Protein AF-A0A511N1L7-F1 (afdb_monomer_lite)

Foldseek 3Di:
DDDDPVNVVVVLCPDCPHCNNQQPVDPLNVVLVVQLVVLVVQCVVCVVVVNADPDCVVGSNVSNVCSVVVPCSVCVVPVVVCVPDPVNPPPDD

Radius of gyration: 18.37 Å; chains: 1; bounding box: 29×36×58 Å

Sequence (93 aa):
MKVSFVDLLSRHRTDDHSVCHTWFLTEDRLKSFRTVRRGVQQVVEDIENGVFPNDFKGSSLEVVMTAITEQKQVFQGAAHAFYWKPKLRIPDI

pLDDT: mean 82.57, std 14.71, range [46.84, 98.44]

Structure (mmCIF, N/CA/C/O backbone):
data_AF-A0A511N1L7-F1
#
_entry.id   AF-A0A511N1L7-F1
#
loop_
_atom_site.group_PDB
_atom_site.id
_atom_site.type_symbol
_atom_site.label_atom_id
_atom_site.label_alt_id
_atom_site.label_comp_id
_atom_site.label_asym_id
_atom_site.label_entity_id
_atom_site.label_seq_id
_atom_site.pdbx_PDB_ins_code
_atom_site.Cartn_x
_atom_site.Cartn_y
_atom_site.Cartn_z
_atom_site.occupancy
_atom_site.B_iso_or_equiv
_atom_site.auth_seq_id
_atom_site.auth_comp_id
_atom_site.auth_asym_id
_atom_site.auth_atom_id
_atom_site.pdbx_PDB_model_num
ATOM 1 N N . MET A 1 1 ? 5.014 -8.410 -40.983 1.00 55.16 1 MET A N 1
ATOM 2 C CA . MET A 1 1 ? 4.901 -9.402 -39.891 1.00 55.16 1 MET A CA 1
ATOM 3 C C . MET A 1 1 ? 3.893 -8.870 -38.877 1.00 55.16 1 MET A C 1
ATOM 5 O O . MET A 1 1 ? 4.122 -7.783 -38.362 1.00 55.16 1 MET A O 1
ATOM 9 N N . LYS A 1 2 ? 2.746 -9.534 -38.662 1.00 69.38 2 LYS A N 1
ATOM 10 C CA . LYS A 1 2 ? 1.792 -9.124 -37.613 1.00 69.38 2 LYS A CA 1
ATOM 11 C C . LYS A 1 2 ? 2.375 -9.547 -36.267 1.00 69.38 2 LYS A C 1
ATOM 13 O O . LYS A 1 2 ? 2.557 -10.736 -36.044 1.00 69.38 2 LYS A O 1
ATOM 18 N N . VAL A 1 3 ? 2.712 -8.582 -35.419 1.00 78.19 3 VAL A N 1
ATOM 19 C CA . VAL A 1 3 ? 3.164 -8.864 -34.052 1.00 78.19 3 VAL A CA 1
ATOM 20 C C . VAL A 1 3 ? 1.931 -9.205 -33.219 1.00 78.19 3 VAL A C 1
ATOM 22 O O . VAL A 1 3 ? 0.950 -8.460 -33.250 1.00 78.19 3 VAL A O 1
ATOM 25 N N . SER A 1 4 ? 1.959 -10.338 -32.516 1.00 92.31 4 SER A N 1
ATOM 26 C CA . SER A 1 4 ? 0.888 -10.701 -31.589 1.00 92.31 4 SER A CA 1
ATOM 27 C C . SER A 1 4 ? 0.883 -9.744 -30.397 1.00 92.31 4 SER A C 1
ATOM 29 O O . SER A 1 4 ? 1.930 -9.284 -29.942 1.00 92.31 4 SER A O 1
ATOM 31 N N . PHE A 1 5 ? -0.295 -9.476 -29.839 1.00 90.44 5 PHE A N 1
ATOM 32 C CA . PHE A 1 5 ? -0.419 -8.705 -28.602 1.00 90.44 5 PHE A CA 1
ATOM 33 C C . PHE A 1 5 ? 0.370 -9.338 -27.441 1.00 90.44 5 PHE A C 1
ATOM 35 O O . PHE A 1 5 ? 0.988 -8.631 -26.649 1.00 90.44 5 PHE A O 1
ATOM 42 N N . VAL A 1 6 ? 0.419 -10.673 -27.386 1.00 93.50 6 VAL A N 1
ATOM 43 C CA . VAL A 1 6 ? 1.182 -11.417 -26.370 1.00 93.50 6 VAL A CA 1
ATOM 44 C C . VAL A 1 6 ? 2.688 -11.172 -26.512 1.00 93.50 6 VAL A C 1
ATOM 46 O O . VAL A 1 6 ? 3.387 -11.017 -25.509 1.00 93.50 6 VAL A O 1
ATOM 49 N N . ASP A 1 7 ? 3.181 -11.058 -27.747 1.00 92.38 7 ASP A N 1
ATOM 50 C CA . ASP A 1 7 ? 4.592 -10.767 -28.014 1.00 92.38 7 ASP A CA 1
ATOM 51 C C . ASP A 1 7 ? 4.940 -9.334 -27.599 1.00 92.38 7 ASP A C 1
ATOM 53 O O . ASP A 1 7 ? 6.005 -9.093 -27.031 1.00 92.38 7 ASP A O 1
ATOM 57 N N . LEU A 1 8 ? 4.034 -8.379 -27.843 1.00 90.69 8 LEU A N 1
ATOM 58 C CA . LEU A 1 8 ? 4.195 -6.990 -27.399 1.00 90.69 8 LEU A CA 1
ATOM 59 C C . LEU A 1 8 ? 4.225 -6.886 -25.874 1.00 90.69 8 LEU A C 1
ATOM 61 O O . LEU A 1 8 ? 5.100 -6.214 -25.333 1.00 90.69 8 LEU A O 1
ATOM 65 N N . LEU A 1 9 ? 3.316 -7.577 -25.183 1.00 89.56 9 LEU A N 1
ATOM 66 C CA . LEU A 1 9 ? 3.298 -7.630 -23.721 1.00 89.56 9 LEU A CA 1
ATOM 67 C C . LEU A 1 9 ? 4.578 -8.239 -23.157 1.00 89.56 9 LEU A C 1
ATOM 69 O O . LEU A 1 9 ? 5.157 -7.690 -22.223 1.00 89.56 9 LEU A O 1
ATOM 73 N N . SER A 1 10 ? 5.026 -9.353 -23.736 1.00 89.44 10 SER A N 1
ATOM 74 C CA . SER A 1 10 ? 6.251 -10.028 -23.306 1.00 89.44 10 SER A CA 1
ATOM 75 C C . SER A 1 10 ? 7.453 -9.098 -23.443 1.00 89.44 10 SER A C 1
ATOM 77 O O . SER A 1 10 ? 8.165 -8.889 -22.466 1.00 89.44 10 SER A O 1
ATOM 79 N N . ARG A 1 11 ? 7.609 -8.451 -24.606 1.00 89.81 11 ARG A N 1
ATOM 80 C CA . ARG A 1 11 ? 8.681 -7.471 -24.849 1.00 89.81 11 ARG A CA 1
ATOM 81 C C . ARG A 1 11 ? 8.612 -6.288 -23.891 1.00 89.81 11 ARG A C 1
ATOM 83 O O . ARG A 1 11 ? 9.634 -5.899 -23.342 1.00 89.81 11 ARG A O 1
ATOM 90 N N . HIS A 1 12 ? 7.417 -5.739 -23.674 1.00 87.31 12 HIS A N 1
ATOM 91 C CA . HIS A 1 12 ? 7.226 -4.618 -22.759 1.00 87.31 12 HIS A CA 1
ATOM 92 C C . HIS A 1 12 ? 7.576 -4.990 -21.315 1.00 87.31 12 HIS A C 1
ATOM 94 O O . HIS A 1 12 ? 8.084 -4.157 -20.582 1.00 87.31 12 HIS A O 1
ATOM 100 N N . ARG A 1 13 ? 7.329 -6.236 -20.902 1.00 86.69 13 ARG A N 1
ATOM 101 C CA . ARG A 1 13 ? 7.619 -6.705 -19.544 1.00 86.69 13 ARG A CA 1
ATOM 102 C C . ARG A 1 13 ? 9.101 -7.018 -19.314 1.00 86.69 13 ARG A C 1
ATOM 104 O O . ARG A 1 13 ? 9.566 -6.877 -18.189 1.00 86.69 13 ARG A O 1
ATOM 111 N N . THR A 1 14 ? 9.814 -7.471 -20.346 1.00 88.56 14 THR A N 1
ATOM 112 C CA . THR A 1 14 ? 11.248 -7.813 -20.273 1.00 88.56 14 THR A CA 1
ATOM 113 C C . THR A 1 14 ? 12.179 -6.625 -20.491 1.00 88.56 14 THR A C 1
ATOM 115 O O . THR A 1 14 ? 13.372 -6.748 -20.259 1.00 88.56 14 THR A O 1
ATOM 118 N N . ASP A 1 15 ? 11.664 -5.508 -20.999 1.00 88.56 15 ASP A N 1
ATOM 119 C CA . ASP A 1 15 ? 12.439 -4.284 -21.182 1.00 88.56 15 ASP A CA 1
ATOM 120 C C . ASP A 1 15 ? 12.607 -3.558 -19.838 1.00 88.56 15 ASP A C 1
ATOM 122 O O . ASP A 1 15 ? 11.635 -3.055 -19.268 1.00 88.56 15 ASP A O 1
ATOM 126 N N . ASP A 1 16 ? 13.843 -3.488 -19.345 1.00 83.94 16 ASP A N 1
ATOM 127 C CA . ASP A 1 16 ? 14.193 -2.875 -18.057 1.00 83.94 16 ASP A CA 1
ATOM 128 C C . ASP A 1 16 ? 13.967 -1.355 -18.028 1.00 83.94 16 ASP A C 1
ATOM 130 O O . ASP A 1 16 ? 13.774 -0.769 -16.960 1.00 83.94 16 ASP A O 1
ATOM 134 N N . HIS A 1 17 ? 13.926 -0.706 -19.194 1.00 83.94 17 HIS A N 1
ATOM 135 C CA . HIS A 1 17 ? 13.617 0.721 -19.315 1.00 83.94 17 HIS A CA 1
ATOM 136 C C . HIS A 1 17 ? 12.125 0.992 -19.515 1.00 83.94 17 HIS A C 1
ATOM 138 O O . HIS A 1 17 ? 11.697 2.150 -19.536 1.00 83.94 17 HIS A O 1
ATOM 144 N N . SER A 1 18 ? 11.314 -0.057 -19.650 1.00 85.25 18 SER A N 1
ATOM 145 C CA . SER A 1 18 ? 9.878 0.092 -19.818 1.00 85.25 18 SER A CA 1
ATOM 146 C C . SER A 1 18 ? 9.221 0.700 -18.581 1.00 85.25 18 SER A C 1
ATOM 148 O O . SER A 1 18 ? 9.651 0.526 -17.436 1.00 85.25 18 SER A O 1
ATOM 150 N N . VAL A 1 19 ? 8.079 1.347 -18.808 1.00 79.44 19 VAL A N 1
ATOM 151 C CA . VAL A 1 19 ? 7.178 1.769 -17.729 1.00 79.44 19 VAL A CA 1
ATOM 152 C C . VAL A 1 19 ? 6.729 0.559 -16.898 1.00 79.44 19 VAL A C 1
ATOM 154 O O . VAL A 1 19 ? 6.601 0.669 -15.686 1.00 79.44 19 VAL A O 1
ATOM 157 N N . CYS A 1 20 ? 6.544 -0.623 -17.500 1.00 81.06 20 CYS A N 1
ATOM 158 C CA . CYS A 1 20 ? 6.192 -1.831 -16.752 1.00 81.06 20 CYS A CA 1
ATOM 159 C C . CYS A 1 20 ? 7.265 -2.201 -15.721 1.00 81.06 20 CYS A C 1
ATOM 161 O O . CYS A 1 20 ? 6.934 -2.399 -14.552 1.00 81.06 20 CYS A O 1
ATOM 163 N N . HIS A 1 21 ? 8.536 -2.239 -16.119 1.00 81.81 21 HIS A N 1
ATOM 164 C CA . HIS A 1 21 ? 9.625 -2.599 -15.218 1.00 81.81 21 HIS A CA 1
ATOM 165 C C . HIS A 1 21 ? 9.863 -1.512 -14.167 1.00 81.81 21 HIS A C 1
ATOM 167 O O . HIS A 1 21 ? 9.769 -1.772 -12.966 1.00 81.81 21 HIS A O 1
ATOM 173 N N . THR A 1 22 ? 10.093 -0.280 -14.622 1.00 77.19 22 THR A N 1
ATOM 174 C CA . THR A 1 22 ? 10.427 0.861 -13.756 1.00 77.19 22 THR A CA 1
ATOM 175 C C . THR A 1 22 ? 9.300 1.216 -12.792 1.00 77.19 22 THR A C 1
ATOM 177 O O . THR A 1 22 ? 9.572 1.632 -11.666 1.00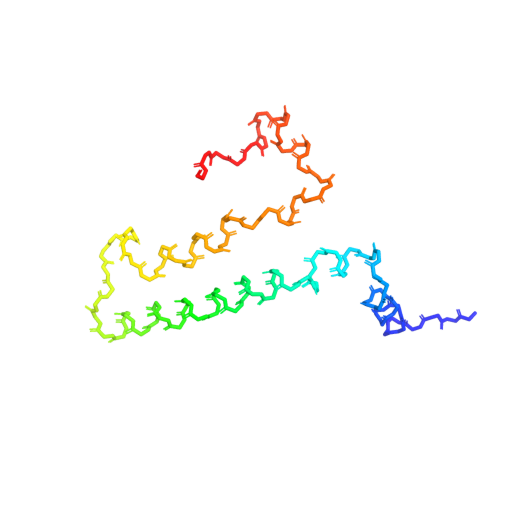 77.19 22 THR A O 1
ATOM 180 N N . TRP A 1 23 ? 8.034 1.026 -13.187 1.00 76.25 23 TRP A N 1
ATOM 181 C CA . TRP A 1 23 ? 6.911 1.310 -12.302 1.00 76.25 23 TRP A CA 1
ATOM 182 C C . TRP A 1 23 ? 6.494 0.081 -11.510 1.00 76.25 23 TRP A C 1
ATOM 184 O O . TRP A 1 23 ? 6.290 0.228 -10.314 1.00 76.25 23 TRP A O 1
ATOM 194 N N . PHE A 1 24 ? 6.279 -1.094 -12.111 1.00 75.44 24 PHE A N 1
ATOM 195 C CA . PHE A 1 24 ? 5.588 -2.219 -11.449 1.00 75.44 24 PHE A CA 1
ATOM 196 C C . PHE A 1 24 ? 6.497 -3.318 -10.904 1.00 75.44 24 PHE A C 1
ATOM 198 O O . PHE A 1 24 ? 6.126 -3.941 -9.909 1.00 75.44 24 PHE A O 1
ATOM 205 N N . LEU A 1 25 ? 7.641 -3.578 -11.537 1.00 79.19 25 LEU A N 1
ATOM 206 C CA . LEU A 1 25 ? 8.471 -4.750 -11.225 1.00 79.19 25 LEU A CA 1
ATOM 207 C C . LEU A 1 25 ? 9.652 -4.438 -10.301 1.00 79.19 25 LEU A C 1
ATOM 209 O O . LEU A 1 25 ? 10.504 -5.293 -10.088 1.00 79.19 25 LEU A O 1
ATOM 213 N N . THR A 1 26 ? 9.687 -3.245 -9.709 1.00 82.31 26 THR A N 1
ATOM 214 C CA . THR A 1 26 ? 10.703 -2.895 -8.717 1.00 82.31 26 THR A CA 1
ATOM 215 C C . THR A 1 26 ? 10.465 -3.633 -7.398 1.00 82.31 26 THR A C 1
ATOM 217 O O . THR A 1 26 ? 9.328 -3.794 -6.939 1.00 82.31 26 THR A O 1
ATOM 220 N N . GLU A 1 27 ? 11.552 -4.055 -6.750 1.00 84.00 27 GLU A N 1
ATOM 221 C CA . GLU A 1 27 ? 11.500 -4.775 -5.471 1.00 84.00 27 GLU A CA 1
ATOM 222 C C . GLU A 1 27 ? 10.732 -4.008 -4.390 1.00 84.00 27 GLU A C 1
ATOM 224 O O . GLU A 1 27 ? 9.947 -4.595 -3.643 1.00 84.00 27 GLU A O 1
ATOM 229 N N . ASP A 1 28 ? 10.905 -2.689 -4.331 1.00 82.62 28 ASP A N 1
ATOM 230 C CA . ASP A 1 28 ? 10.225 -1.855 -3.343 1.00 82.62 28 ASP A CA 1
ATOM 231 C C . ASP A 1 28 ? 8.714 -1.832 -3.566 1.00 82.62 28 ASP A C 1
ATOM 233 O O . ASP A 1 28 ? 7.958 -1.974 -2.605 1.00 82.62 2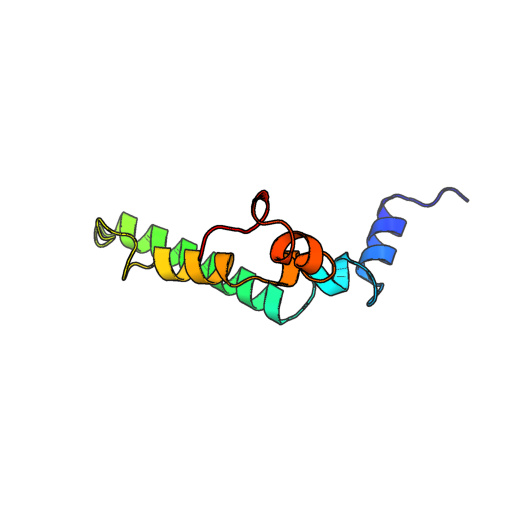8 ASP A O 1
ATOM 237 N N . ARG A 1 29 ? 8.244 -1.781 -4.819 1.00 83.88 29 ARG A N 1
ATOM 238 C CA . ARG A 1 29 ? 6.803 -1.822 -5.089 1.00 83.88 29 ARG A CA 1
ATOM 239 C C . ARG A 1 29 ? 6.209 -3.198 -4.805 1.00 83.88 29 ARG A C 1
ATOM 241 O O . ARG A 1 29 ? 5.117 -3.291 -4.244 1.00 83.88 29 ARG A O 1
ATOM 248 N N . LEU A 1 30 ? 6.938 -4.273 -5.107 1.00 86.88 30 LEU A N 1
ATOM 249 C CA . LEU A 1 30 ? 6.529 -5.630 -4.733 1.00 86.88 30 LEU A CA 1
ATOM 250 C C . LEU A 1 30 ? 6.468 -5.819 -3.210 1.00 86.88 30 LEU A C 1
ATOM 252 O O . LEU A 1 30 ? 5.619 -6.571 -2.720 1.00 86.88 30 LEU A O 1
ATOM 256 N N . LYS A 1 31 ? 7.348 -5.165 -2.443 1.00 88.56 31 LYS A N 1
ATOM 257 C CA . LYS A 1 31 ? 7.248 -5.118 -0.975 1.00 88.56 31 LYS A CA 1
ATOM 258 C C . LYS A 1 31 ? 6.020 -4.324 -0.537 1.00 88.56 31 LYS A C 1
ATOM 260 O O . LYS A 1 31 ? 5.254 -4.850 0.264 1.00 88.56 31 LYS A O 1
ATOM 265 N N . SER A 1 32 ? 5.767 -3.146 -1.108 1.00 87.44 32 SER A N 1
ATOM 266 C CA . SER A 1 32 ? 4.575 -2.349 -0.786 1.00 87.44 32 SER A CA 1
ATOM 267 C C . SER A 1 32 ? 3.278 -3.121 -1.050 1.00 87.44 32 SER A C 1
ATOM 269 O O . SER A 1 32 ? 2.412 -3.164 -0.181 1.00 87.44 32 SER A O 1
ATOM 271 N N . PHE A 1 33 ? 3.162 -3.831 -2.179 1.00 89.44 33 PHE A N 1
ATOM 272 C CA . PHE A 1 33 ? 2.004 -4.697 -2.445 1.00 89.44 33 PHE A CA 1
ATOM 273 C C . PHE A 1 33 ? 1.860 -5.827 -1.418 1.00 89.44 33 PHE A C 1
ATOM 275 O O . PHE A 1 33 ? 0.745 -6.142 -0.997 1.00 89.44 33 PHE A O 1
ATOM 282 N N . ARG A 1 34 ? 2.973 -6.434 -0.984 1.00 92.44 34 ARG A N 1
ATOM 283 C CA . ARG A 1 34 ? 2.955 -7.444 0.086 1.00 92.44 34 ARG A CA 1
ATOM 284 C C . ARG A 1 34 ? 2.489 -6.853 1.416 1.00 92.44 34 ARG A C 1
ATOM 286 O O . ARG A 1 34 ? 1.708 -7.513 2.100 1.00 92.44 34 ARG A O 1
ATOM 293 N N . THR A 1 35 ? 2.931 -5.643 1.757 1.00 93.31 35 THR A N 1
ATOM 294 C CA . THR A 1 35 ? 2.498 -4.915 2.958 1.00 93.31 35 THR A CA 1
ATOM 295 C C . THR A 1 35 ? 1.006 -4.620 2.909 1.00 93.31 35 THR A C 1
ATOM 297 O O . THR 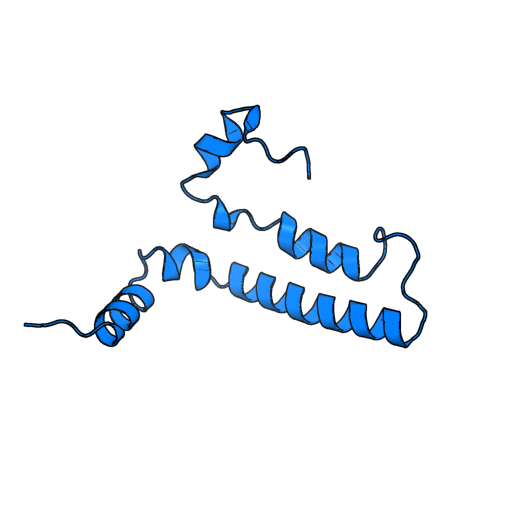A 1 35 ? 0.302 -4.989 3.842 1.00 93.31 35 THR A O 1
ATOM 300 N N . VAL A 1 36 ? 0.500 -4.068 1.801 1.00 94.81 36 VAL A N 1
ATOM 301 C CA . VAL A 1 36 ? -0.937 -3.793 1.620 1.00 94.81 36 VAL A CA 1
ATOM 302 C C . VAL A 1 36 ? -1.756 -5.072 1.760 1.00 94.81 36 VAL A C 1
ATOM 304 O O . VAL A 1 36 ? -2.709 -5.106 2.531 1.00 94.81 36 VAL A O 1
ATOM 307 N N . ARG A 1 37 ? -1.357 -6.158 1.083 1.00 96.50 37 ARG A N 1
ATOM 308 C CA . ARG A 1 37 ? -2.071 -7.439 1.172 1.00 96.50 37 ARG A CA 1
ATOM 309 C C . ARG A 1 37 ? -2.152 -7.952 2.611 1.00 96.50 37 ARG A C 1
ATOM 311 O O . ARG A 1 37 ? -3.225 -8.355 3.039 1.00 96.50 37 ARG A O 1
ATOM 318 N N . ARG A 1 38 ? -1.031 -7.952 3.339 1.00 96.88 38 ARG A N 1
ATOM 319 C CA . ARG A 1 38 ? -0.990 -8.411 4.738 1.00 96.88 38 ARG A CA 1
ATOM 320 C C . ARG A 1 38 ? -1.779 -7.492 5.667 1.00 96.88 38 ARG A C 1
ATOM 322 O O . ARG A 1 38 ? -2.509 -7.986 6.511 1.00 96.88 38 ARG A O 1
ATOM 329 N N . GLY A 1 39 ? -1.669 -6.179 5.487 1.00 96.88 39 GLY A N 1
ATOM 330 C CA . GLY A 1 39 ? -2.414 -5.214 6.290 1.00 96.88 39 GLY A CA 1
ATOM 331 C C . GLY A 1 39 ? -3.925 -5.358 6.102 1.00 96.88 39 GLY A C 1
ATOM 332 O O . GLY A 1 39 ? -4.652 -5.364 7.083 1.00 96.88 39 GLY A O 1
ATOM 333 N N . VAL A 1 40 ? -4.401 -5.581 4.871 1.00 97.88 40 VAL A N 1
ATOM 334 C CA . VAL A 1 40 ? -5.829 -5.844 4.615 1.00 97.88 40 VAL A CA 1
ATOM 335 C C . VAL A 1 40 ? -6.295 -7.129 5.300 1.00 97.88 40 VAL A C 1
ATOM 337 O O . VAL A 1 40 ? -7.388 -7.150 5.852 1.00 97.88 40 VAL A O 1
ATOM 340 N N . GLN A 1 41 ? -5.474 -8.185 5.307 1.00 98.31 41 GLN A N 1
ATOM 341 C CA . GLN A 1 41 ? -5.794 -9.410 6.050 1.00 98.31 41 GLN A CA 1
ATOM 342 C C . GLN A 1 41 ? -5.948 -9.132 7.552 1.00 98.31 41 GLN A C 1
ATOM 344 O O . GLN A 1 41 ? -6.911 -9.606 8.144 1.00 98.31 41 GLN A O 1
ATOM 349 N N . GLN A 1 42 ? -5.067 -8.310 8.134 1.00 98.06 42 GLN A N 1
ATOM 350 C CA . GLN A 1 42 ? -5.172 -7.911 9.540 1.00 98.06 42 GLN A CA 1
ATOM 351 C C . GLN A 1 42 ? -6.430 -7.082 9.818 1.00 98.06 42 GLN A C 1
ATOM 353 O O . GLN A 1 42 ? -7.107 -7.318 10.806 1.00 98.06 42 GLN A O 1
ATOM 358 N N . VAL A 1 43 ? -6.780 -6.142 8.933 1.00 98.19 43 VAL A N 1
ATOM 359 C CA . VAL A 1 43 ? -8.014 -5.348 9.067 1.00 98.19 43 VAL A CA 1
ATOM 360 C C . VAL A 1 43 ? -9.243 -6.251 9.111 1.00 98.19 43 VAL A C 1
ATOM 362 O O . VAL A 1 43 ? -10.122 -6.049 9.943 1.00 98.19 43 VAL A O 1
ATOM 365 N N . VAL A 1 44 ? -9.306 -7.253 8.229 1.00 98.31 44 VAL A N 1
ATOM 366 C CA . VAL A 1 44 ? -10.409 -8.223 8.223 1.00 98.31 44 VAL A CA 1
ATOM 367 C C . VAL A 1 44 ? -10.453 -8.999 9.540 1.00 98.31 44 VAL A C 1
ATOM 369 O O . VAL A 1 44 ? -11.514 -9.070 10.150 1.00 98.31 44 VAL A O 1
ATOM 372 N N . GLU A 1 45 ? -9.313 -9.502 10.016 1.00 98.44 45 GLU A N 1
ATOM 373 C CA . GLU A 1 45 ? -9.222 -10.224 11.291 1.00 98.44 45 GLU A CA 1
ATOM 374 C C . GLU A 1 45 ? -9.648 -9.356 12.491 1.00 98.44 45 GLU A C 1
ATOM 376 O O . GLU A 1 45 ? -10.384 -9.818 13.365 1.00 98.44 45 GLU A O 1
ATOM 381 N N . ASP A 1 46 ? -9.241 -8.087 12.533 1.00 98.19 46 ASP A N 1
ATOM 382 C CA . ASP A 1 46 ? -9.605 -7.165 13.612 1.00 98.19 46 ASP A CA 1
ATOM 383 C C . ASP A 1 46 ? -11.119 -6.885 13.629 1.00 98.19 46 ASP A C 1
ATOM 385 O O . ASP A 1 46 ? -11.724 -6.773 14.701 1.00 98.19 46 ASP A O 1
ATOM 389 N N . ILE A 1 47 ? -11.740 -6.781 12.447 1.00 98.00 47 ILE A N 1
ATOM 390 C CA . ILE A 1 47 ? -13.193 -6.604 12.297 1.00 98.00 47 ILE A CA 1
ATOM 391 C C . ILE A 1 47 ? -13.926 -7.867 12.750 1.00 98.00 47 ILE A C 1
ATOM 393 O O . ILE A 1 47 ? -14.879 -7.773 13.524 1.00 98.00 47 ILE A O 1
ATOM 397 N N . GLU A 1 48 ? -13.481 -9.041 12.301 1.00 98.44 48 GLU A N 1
ATOM 398 C CA . GLU A 1 48 ? -14.094 -10.329 12.651 1.00 98.44 48 GLU A CA 1
ATOM 399 C C . GLU A 1 48 ? -14.028 -10.609 14.158 1.00 98.44 48 GLU A C 1
ATOM 401 O O . GLU A 1 48 ? -14.990 -11.119 14.733 1.00 98.44 48 GLU A O 1
ATOM 406 N N . ASN A 1 49 ? -12.937 -10.210 14.817 1.00 98.25 49 ASN A N 1
ATOM 407 C CA . ASN A 1 49 ? -12.765 -10.351 16.264 1.00 98.25 49 ASN A CA 1
ATOM 408 C C . ASN A 1 49 ? -13.407 -9.215 17.085 1.00 98.25 49 ASN A C 1
ATOM 410 O O . ASN A 1 49 ? -13.354 -9.247 18.315 1.00 98.25 49 ASN A O 1
ATOM 414 N N . GLY A 1 50 ? -14.000 -8.204 16.439 1.00 97.56 50 GLY A N 1
ATOM 415 C CA . GLY A 1 50 ? -14.631 -7.067 17.118 1.00 97.56 50 GLY A CA 1
ATOM 416 C C . GLY A 1 50 ? -13.652 -6.155 17.867 1.00 97.56 50 GLY A C 1
ATOM 417 O O . GLY A 1 50 ? -14.059 -5.449 18.789 1.00 97.56 50 GLY A O 1
ATOM 418 N N . VAL A 1 51 ? -12.369 -6.179 17.494 1.00 97.44 51 VAL A N 1
ATOM 419 C CA . VAL A 1 51 ? -11.304 -5.349 18.088 1.00 97.44 51 VAL A CA 1
ATOM 420 C C . VAL A 1 51 ? -10.925 -4.159 17.208 1.00 97.44 51 VAL A C 1
ATOM 422 O O . VAL A 1 51 ? -10.149 -3.306 17.638 1.00 97.44 51 VAL A O 1
ATOM 425 N N . PHE A 1 52 ? -11.475 -4.077 15.991 1.00 97.62 52 PHE A N 1
ATOM 426 C CA . PHE A 1 52 ? -11.258 -2.936 15.111 1.00 97.62 52 PHE A CA 1
ATOM 427 C C . PHE A 1 52 ? -11.796 -1.642 15.757 1.00 97.62 52 PHE A C 1
ATOM 429 O O . PHE A 1 52 ? -12.972 -1.584 16.130 1.00 97.62 52 PHE A O 1
ATOM 436 N N . PRO A 1 53 ? -10.961 -0.600 15.912 1.00 95.62 53 PRO A N 1
ATOM 437 C CA . PRO A 1 53 ? -11.348 0.632 16.591 1.00 95.62 53 PRO A CA 1
ATOM 438 C C . PRO A 1 53 ? -12.300 1.499 15.752 1.00 95.62 53 PRO A C 1
ATOM 440 O O . PRO A 1 53 ? -12.413 1.362 14.538 1.00 95.62 53 PRO A O 1
ATOM 443 N N . ASN A 1 54 ? -12.961 2.457 16.408 1.00 95.31 54 ASN A N 1
ATOM 444 C CA . ASN A 1 54 ? -13.854 3.412 15.738 1.00 95.31 54 ASN A CA 1
ATOM 445 C C . ASN A 1 54 ? -13.112 4.466 14.896 1.00 95.31 54 ASN A C 1
ATOM 447 O O . ASN A 1 54 ? -13.716 5.074 14.015 1.00 95.31 54 ASN A O 1
ATOM 451 N N . ASP A 1 55 ? -11.835 4.718 15.194 1.00 93.69 55 ASP A N 1
ATOM 452 C CA . ASP A 1 55 ? -10.962 5.607 14.422 1.00 93.69 55 ASP A CA 1
ATOM 453 C C . ASP A 1 55 ? -9.926 4.762 13.673 1.00 93.69 55 ASP A C 1
ATOM 455 O O . ASP A 1 55 ? -9.465 3.742 14.179 1.00 93.69 55 ASP A O 1
ATOM 459 N N . PHE A 1 56 ? -9.535 5.188 12.474 1.00 91.62 56 PHE A N 1
ATOM 460 C CA . PHE A 1 56 ? -8.485 4.508 11.726 1.00 91.62 56 PHE A CA 1
ATOM 461 C C . PHE A 1 56 ? -7.103 4.743 12.351 1.00 91.62 56 PHE A C 1
ATOM 463 O O . PHE A 1 56 ? -6.227 3.894 12.185 1.00 91.62 56 PHE A O 1
ATOM 470 N N . LYS A 1 57 ? -6.886 5.861 13.061 1.00 94.38 57 LYS A N 1
ATOM 471 C CA . LYS A 1 57 ? -5.608 6.135 13.736 1.00 94.38 57 LYS A CA 1
ATOM 472 C C . LYS A 1 57 ? -5.336 5.105 14.831 1.00 94.38 57 LYS A C 1
ATOM 474 O O . LYS A 1 57 ? -6.183 4.849 15.683 1.00 94.38 57 LYS A O 1
ATOM 479 N N . GLY A 1 58 ? -4.142 4.527 14.814 1.00 92.38 58 GLY A N 1
ATOM 480 C CA . GLY A 1 58 ? -3.726 3.422 15.673 1.00 92.38 58 GLY A CA 1
ATOM 481 C C . GLY A 1 58 ? -4.285 2.055 15.263 1.00 92.38 58 GLY A C 1
ATOM 482 O O . GLY A 1 58 ? -4.024 1.077 15.959 1.00 92.38 58 GLY A O 1
ATOM 483 N N . SER A 1 59 ? -5.046 1.964 14.166 1.00 96.81 59 SER A N 1
ATOM 484 C CA . SER A 1 59 ? -5.630 0.707 13.682 1.00 96.81 59 SER A CA 1
ATOM 485 C C . SER A 1 59 ? -4.746 0.008 12.645 1.00 96.81 59 SER A C 1
ATOM 487 O O . SER A 1 59 ? -3.860 0.609 12.033 1.00 96.81 59 SER A O 1
ATOM 489 N N . SER A 1 60 ? -5.058 -1.253 12.347 1.00 96.19 60 SER A N 1
ATOM 490 C CA . SER A 1 60 ? -4.484 -1.977 11.205 1.00 96.19 60 SER A CA 1
ATOM 491 C C . SER A 1 60 ? -4.747 -1.294 9.855 1.00 96.19 60 SER A C 1
ATOM 493 O O . SER A 1 60 ? -3.945 -1.441 8.927 1.00 96.19 60 SER A O 1
ATOM 495 N N . LEU A 1 61 ? -5.810 -0.487 9.738 1.00 97.00 61 LEU A N 1
ATOM 496 C CA . LEU A 1 61 ? -6.107 0.274 8.524 1.00 97.00 61 LEU A CA 1
ATOM 497 C C . LEU A 1 61 ? -5.112 1.422 8.307 1.00 97.00 61 LEU A C 1
ATOM 499 O O . LEU A 1 61 ? -4.792 1.723 7.158 1.00 97.00 61 LEU A O 1
ATOM 503 N N . GLU A 1 62 ? -4.567 2.024 9.369 1.00 95.69 62 GLU A N 1
ATOM 504 C CA . GLU A 1 62 ? -3.534 3.062 9.240 1.00 95.69 62 GLU A CA 1
ATOM 505 C C . GLU A 1 62 ? -2.287 2.518 8.538 1.00 95.69 62 GLU A C 1
ATOM 507 O O . GLU A 1 62 ? -1.758 3.164 7.639 1.00 95.69 62 GLU A O 1
ATOM 512 N N . VAL A 1 63 ? -1.868 1.290 8.856 1.00 93.69 63 VAL A N 1
ATOM 513 C CA . VAL A 1 63 ? -0.719 0.640 8.201 1.00 93.69 63 VAL A CA 1
ATOM 514 C C . VAL A 1 63 ? -0.956 0.472 6.698 1.00 93.69 63 VAL A C 1
ATOM 516 O O . VAL A 1 63 ? -0.060 0.729 5.890 1.00 93.69 63 VAL A O 1
ATOM 519 N N . VAL A 1 64 ? -2.165 0.057 6.309 1.00 95.38 64 VAL A N 1
ATOM 520 C CA . VAL A 1 64 ? -2.548 -0.087 4.897 1.00 95.38 64 VAL A CA 1
ATOM 521 C C . VAL A 1 64 ? -2.553 1.269 4.201 1.00 95.38 64 VAL A C 1
ATOM 523 O O . VAL A 1 64 ? -1.988 1.394 3.114 1.00 95.38 64 VAL A O 1
ATOM 526 N N . MET A 1 65 ? -3.161 2.276 4.829 1.00 93.56 65 MET A N 1
ATOM 527 C CA . MET A 1 65 ? -3.247 3.628 4.284 1.00 93.56 65 MET A CA 1
ATOM 528 C C . MET A 1 65 ? -1.864 4.230 4.072 1.00 93.56 65 MET A C 1
ATOM 530 O O . MET A 1 65 ? -1.569 4.646 2.956 1.00 93.56 65 MET A O 1
ATOM 534 N N . THR A 1 66 ? -0.994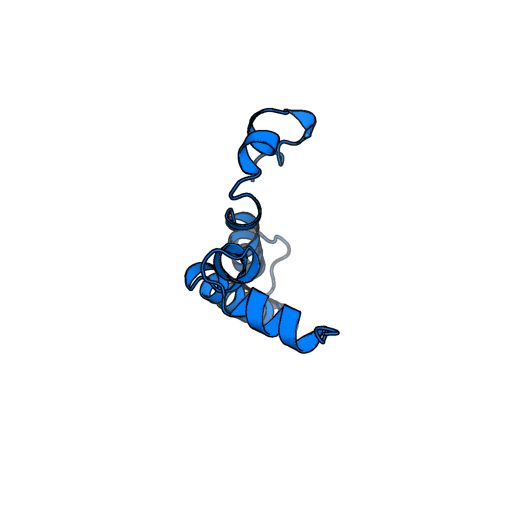 4.176 5.079 1.00 90.12 66 T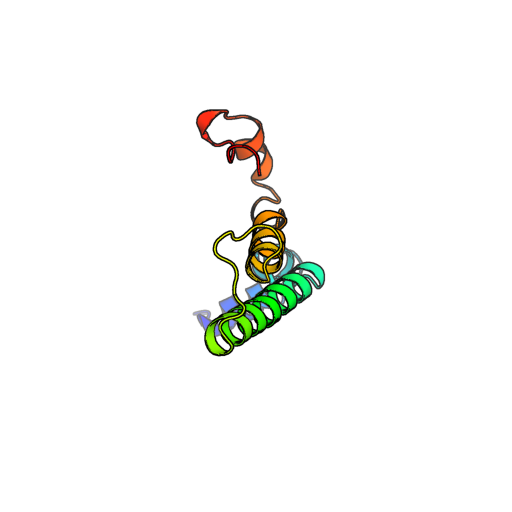HR A N 1
ATOM 535 C CA . THR A 1 66 ? 0.398 4.640 4.994 1.00 90.12 66 THR A CA 1
ATOM 536 C C . THR A 1 66 ? 1.153 3.932 3.868 1.00 90.12 66 THR A C 1
ATOM 538 O O . THR A 1 66 ? 1.760 4.577 3.015 1.00 90.12 66 THR A O 1
ATOM 541 N N . ALA A 1 67 ? 1.026 2.605 3.761 1.00 89.25 67 ALA A N 1
ATOM 542 C CA . ALA A 1 67 ? 1.672 1.843 2.693 1.00 89.25 67 ALA A CA 1
ATOM 543 C C . ALA A 1 67 ? 1.168 2.193 1.279 1.00 89.25 67 ALA A C 1
ATOM 545 O O . ALA A 1 67 ? 1.869 1.902 0.306 1.00 89.25 67 ALA A O 1
ATOM 546 N N . ILE A 1 68 ? -0.033 2.766 1.138 1.00 87.56 68 ILE A N 1
ATOM 547 C CA . ILE A 1 68 ? -0.588 3.242 -0.138 1.00 87.56 68 ILE A CA 1
ATOM 548 C C . ILE A 1 68 ? -0.157 4.688 -0.404 1.00 87.56 68 ILE A C 1
ATOM 550 O O . ILE A 1 68 ? 0.297 4.993 -1.507 1.00 87.56 68 ILE A O 1
ATOM 554 N N . THR A 1 69 ? -0.285 5.573 0.584 1.00 85.00 69 THR A N 1
ATOM 555 C CA . THR A 1 69 ? -0.053 7.017 0.432 1.00 85.00 69 THR A CA 1
ATOM 556 C C . THR A 1 69 ? 1.426 7.370 0.296 1.00 85.00 69 THR A C 1
ATOM 558 O O . THR A 1 69 ? 1.767 8.326 -0.400 1.00 85.00 69 THR A O 1
ATOM 561 N N . GLU A 1 70 ? 2.326 6.571 0.870 1.00 82.75 70 GLU A N 1
ATOM 562 C CA . GLU A 1 70 ? 3.774 6.769 0.742 1.00 82.75 70 GLU A CA 1
ATOM 563 C C . GLU A 1 70 ? 4.332 6.364 -0.635 1.00 82.75 70 GLU A C 1
ATOM 565 O O . GLU A 1 70 ? 5.492 6.657 -0.952 1.00 82.75 70 GLU A O 1
ATOM 570 N N . GLN A 1 71 ? 3.531 5.716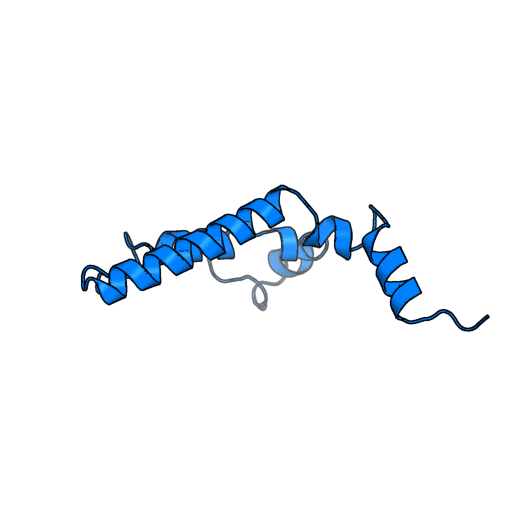 -1.490 1.00 77.00 71 GLN A N 1
ATOM 571 C CA . GLN A 1 71 ? 3.980 5.269 -2.809 1.00 77.00 71 GLN A CA 1
ATOM 572 C C . GLN A 1 71 ? 4.139 6.441 -3.783 1.00 77.00 71 GLN A C 1
ATOM 574 O O . GLN A 1 71 ? 3.210 6.866 -4.469 1.00 77.00 71 GLN A O 1
ATOM 579 N N . LYS A 1 72 ? 5.372 6.934 -3.906 1.00 72.75 72 LYS A N 1
ATOM 580 C CA . LYS A 1 72 ? 5.744 8.014 -4.838 1.00 72.75 72 LYS A CA 1
ATOM 581 C C . LYS A 1 72 ? 6.052 7.520 -6.254 1.00 72.75 72 LYS A C 1
ATOM 583 O O . LYS A 1 72 ? 6.210 8.330 -7.166 1.00 72.75 72 LYS A O 1
ATOM 588 N N . GLN A 1 73 ? 6.131 6.204 -6.455 1.00 67.81 73 GLN A N 1
ATOM 589 C CA . GLN A 1 73 ? 6.522 5.585 -7.725 1.00 67.81 73 GLN A CA 1
ATOM 590 C C . GLN A 1 73 ? 5.520 5.891 -8.847 1.00 67.81 73 GLN A C 1
ATOM 592 O O . GLN A 1 73 ? 5.930 6.082 -9.985 1.00 67.81 73 GLN A O 1
ATOM 597 N N . VAL A 1 74 ? 4.227 6.036 -8.522 1.00 62.16 74 VAL A N 1
ATOM 598 C CA . VAL A 1 74 ? 3.171 6.428 -9.482 1.00 62.16 74 VAL A CA 1
ATOM 599 C C . VAL A 1 74 ? 3.430 7.819 -10.085 1.00 62.16 74 VAL A C 1
ATOM 601 O O . VAL A 1 74 ? 2.931 8.135 -11.162 1.00 62.16 74 VAL A O 1
ATOM 604 N N . PHE A 1 75 ? 4.249 8.641 -9.422 1.00 61.25 75 PHE A N 1
ATOM 605 C CA . PHE A 1 75 ? 4.551 10.005 -9.838 1.00 61.25 75 PHE A CA 1
ATOM 606 C C . PHE A 1 75 ? 5.963 10.172 -10.413 1.00 61.25 75 PHE A C 1
ATOM 608 O O . PHE A 1 75 ? 6.295 11.271 -10.855 1.00 61.25 75 PHE A O 1
ATOM 615 N N . GLN A 1 76 ? 6.816 9.142 -10.463 1.00 60.16 76 GLN A N 1
ATOM 616 C CA . GLN A 1 76 ? 8.147 9.296 -11.067 1.00 60.16 76 GLN A CA 1
ATOM 617 C C . GLN A 1 76 ? 8.026 9.713 -12.547 1.00 60.16 76 GLN A C 1
ATOM 619 O O . GLN A 1 76 ? 7.382 9.046 -13.349 1.00 60.16 76 GLN A O 1
ATOM 624 N N . GLY A 1 77 ? 8.611 10.865 -12.898 1.00 61.16 77 GLY A N 1
ATOM 625 C CA . GLY A 1 77 ? 8.532 11.473 -14.237 1.00 61.16 77 GLY A CA 1
ATOM 626 C C . GLY A 1 77 ? 7.362 12.445 -14.455 1.00 61.16 77 GLY A C 1
ATOM 627 O O . GLY A 1 77 ? 7.468 13.334 -15.294 1.00 61.16 77 GLY A O 1
ATOM 628 N N . ALA A 1 78 ? 6.290 12.357 -13.660 1.00 59.75 78 ALA A N 1
ATOM 629 C CA . ALA A 1 78 ? 5.148 13.284 -13.700 1.00 59.75 78 ALA A CA 1
ATOM 630 C C . ALA A 1 78 ? 5.039 14.170 -12.446 1.00 59.75 78 ALA A C 1
ATOM 632 O O . ALA A 1 78 ? 4.251 15.116 -12.422 1.00 59.75 78 ALA A O 1
ATOM 633 N N . ALA A 1 79 ? 5.846 13.906 -11.413 1.00 60.72 79 ALA A N 1
ATOM 634 C CA . ALA A 1 79 ? 5.771 14.570 -10.115 1.00 60.72 79 ALA A CA 1
ATOM 635 C C . ALA A 1 79 ? 5.912 16.092 -10.233 1.00 60.72 79 ALA A C 1
ATOM 637 O O . ALA A 1 79 ? 5.272 16.834 -9.497 1.00 60.72 79 ALA A O 1
ATOM 638 N N . HIS A 1 80 ? 6.677 16.567 -11.220 1.00 60.12 80 HIS A N 1
ATOM 639 C CA . HIS A 1 80 ? 6.827 17.990 -11.510 1.00 60.12 80 HIS A CA 1
ATOM 640 C C . HIS A 1 80 ? 5.482 18.701 -11.755 1.00 60.12 80 HIS A C 1
ATOM 642 O O . HIS A 1 80 ? 5.265 19.788 -11.220 1.00 60.12 80 HIS A O 1
ATOM 648 N N . ALA A 1 81 ? 4.541 18.070 -12.470 1.00 59.88 81 ALA A N 1
ATOM 649 C CA . ALA A 1 81 ? 3.210 18.635 -12.710 1.00 59.88 81 ALA A CA 1
ATOM 650 C C . ALA A 1 81 ? 2.376 18.737 -11.418 1.00 59.88 81 ALA A C 1
ATOM 652 O O . ALA A 1 81 ? 1.659 19.723 -11.227 1.00 59.88 81 ALA A O 1
ATOM 653 N N . PHE A 1 82 ? 2.517 17.761 -10.514 1.00 57.12 82 PHE A N 1
ATOM 654 C CA . PHE A 1 82 ? 1.828 17.720 -9.219 1.00 57.12 82 PHE A CA 1
ATOM 655 C C . PHE A 1 82 ? 2.450 18.676 -8.185 1.00 57.12 82 PHE A C 1
ATOM 657 O O . PHE A 1 82 ? 1.728 19.281 -7.397 1.00 57.12 82 PHE A O 1
ATOM 664 N N . TYR A 1 83 ? 3.769 18.897 -8.216 1.00 58.22 83 TYR A N 1
ATOM 665 C CA . TYR A 1 83 ? 4.442 19.852 -7.326 1.00 58.22 83 TYR A CA 1
ATOM 666 C C . TYR A 1 83 ? 4.155 21.320 -7.698 1.00 58.22 83 TYR A C 1
ATOM 668 O O . TYR A 1 83 ? 4.013 22.179 -6.817 1.00 58.22 83 TYR A O 1
ATOM 676 N N . TRP A 1 84 ? 4.056 21.626 -8.997 1.00 55.91 84 TRP A N 1
ATOM 677 C CA . TRP A 1 84 ? 4.018 23.009 -9.497 1.00 55.91 84 TRP A CA 1
ATOM 678 C C . TRP A 1 84 ? 2.620 23.598 -9.693 1.00 55.91 84 TRP A C 1
ATOM 680 O O . TRP A 1 84 ? 2.475 24.818 -9.651 1.00 55.91 84 TRP A O 1
ATOM 690 N N . LYS A 1 85 ? 1.577 22.784 -9.890 1.00 64.25 85 LYS A N 1
ATOM 691 C CA . LYS A 1 85 ? 0.194 23.270 -10.028 1.00 64.25 85 LYS A CA 1
ATOM 692 C C . LYS A 1 85 ? -0.534 23.138 -8.686 1.00 64.25 85 LYS A C 1
ATOM 694 O O . LYS A 1 85 ? -0.906 22.024 -8.334 1.00 64.25 85 LYS A O 1
ATOM 699 N N . PRO A 1 86 ? -0.847 24.240 -7.974 1.00 65.06 86 PRO A N 1
ATOM 700 C CA . PRO A 1 86 ? -1.520 24.175 -6.673 1.00 65.06 86 PRO A CA 1
ATOM 701 C C . PRO A 1 86 ? -2.850 23.409 -6.697 1.00 65.06 86 PRO A C 1
ATOM 703 O O . PRO A 1 86 ? -3.180 22.738 -5.734 1.00 65.06 86 PRO A O 1
ATOM 706 N N . LYS A 1 87 ? -3.580 23.450 -7.822 1.00 66.31 87 LYS A N 1
ATOM 707 C CA . LYS A 1 87 ? -4.851 22.724 -8.013 1.00 66.31 87 LYS A CA 1
ATOM 708 C C . LYS A 1 87 ? -4.697 21.211 -8.218 1.00 66.31 87 LYS A C 1
ATOM 710 O O . LYS A 1 87 ? -5.692 20.504 -8.165 1.00 66.31 87 LYS A O 1
ATOM 715 N N . LEU A 1 88 ? -3.487 20.743 -8.524 1.00 59.41 88 LEU A N 1
ATOM 716 C CA . LEU A 1 88 ? -3.161 19.325 -8.695 1.00 59.41 88 LEU A CA 1
ATOM 717 C C . LEU A 1 88 ? -2.347 18.784 -7.518 1.00 59.41 88 LEU A C 1
ATOM 719 O O . LEU A 1 88 ? -2.029 17.602 -7.511 1.00 59.41 88 LEU A O 1
ATOM 723 N N . ARG A 1 89 ? -2.000 19.616 -6.528 1.00 63.84 89 ARG A N 1
ATOM 724 C CA . ARG A 1 89 ? -1.363 19.122 -5.308 1.00 63.84 89 ARG A CA 1
ATOM 725 C C . ARG A 1 89 ? -2.338 18.181 -4.616 1.00 63.84 89 ARG A C 1
ATOM 727 O O . ARG A 1 89 ? -3.496 18.539 -4.416 1.00 63.84 89 ARG A O 1
ATOM 734 N N . ILE A 1 90 ? -1.862 16.993 -4.266 1.00 58.84 90 ILE A N 1
ATOM 735 C CA . ILE A 1 90 ? -2.558 16.133 -3.313 1.00 58.84 90 ILE A CA 1
ATOM 736 C C . ILE A 1 90 ? -2.513 16.909 -1.990 1.00 58.84 90 ILE A C 1
ATOM 738 O O . ILE A 1 90 ? -1.401 17.205 -1.544 1.00 58.84 90 ILE A O 1
ATOM 742 N N . PRO A 1 91 ? -3.660 17.354 -1.438 1.00 46.84 91 PRO A N 1
ATOM 743 C CA . PRO A 1 91 ? -3.675 18.098 -0.185 1.00 46.84 91 PRO A CA 1
ATOM 744 C C . PRO A 1 91 ? -3.024 17.232 0.888 1.00 46.84 91 PRO A C 1
ATOM 746 O O . PRO A 1 91 ? -3.350 16.050 0.960 1.00 46.84 91 PRO A O 1
ATOM 749 N N . ASP A 1 92 ? -2.083 17.832 1.616 1.00 50.94 92 ASP A N 1
ATOM 750 C CA . ASP A 1 92 ? -1.176 17.226 2.595 1.00 50.94 92 ASP A CA 1
ATOM 751 C C . ASP A 1 92 ? -1.647 15.858 3.144 1.00 50.94 92 ASP A C 1
ATOM 753 O O . ASP A 1 92 ? -2.558 15.785 3.972 1.00 50.94 92 ASP A O 1
ATOM 757 N N . ILE A 1 93 ? -1.017 14.787 2.626 1.00 47.34 93 ILE A N 1
ATOM 758 C CA . ILE A 1 93 ? -0.817 13.498 3.318 1.00 47.34 93 ILE A CA 1
ATOM 759 C C . ILE A 1 93 ? 0.088 13.746 4.523 1.00 47.34 93 ILE A C 1
ATOM 761 O O . ILE A 1 93 ? 1.097 14.468 4.336 1.00 47.34 93 ILE A O 1
#

Organism: Deinococcus cellulosilyticus (strain DSM 18568 / NBRC 106333 / KACC 11606 / 5516J-15) (NCBI:txid1223518)

Secondary structure (DSSP, 8-state):
----HHHHHHHHHH-TTSHIIIIIS-HHHHHHHHHHHHHHHHHHHHHHTT---SSSTTSHHHHHHHHHHT--GGGTTTHHHHHH-GGGS----